Protein AF-A0A3M1X3X7-F1 (afdb_monomer_lite)

Structure (mmCIF, N/CA/C/O backbone):
data_AF-A0A3M1X3X7-F1
#
_entry.id   AF-A0A3M1X3X7-F1
#
loop_
_atom_site.group_PDB
_atom_site.id
_atom_site.type_symbol
_atom_site.label_atom_id
_atom_site.label_alt_id
_atom_site.label_comp_id
_atom_site.label_asym_id
_atom_site.label_entity_id
_atom_site.label_seq_id
_atom_site.pdbx_PDB_ins_code
_atom_site.Cartn_x
_atom_site.Cartn_y
_atom_site.Cartn_z
_atom_site.occupancy
_atom_site.B_iso_or_equiv
_atom_site.auth_seq_id
_atom_site.auth_comp_id
_atom_site.auth_asym_id
_atom_site.auth_atom_id
_atom_site.pdbx_PDB_model_num
ATOM 1 N N . MET A 1 1 ? 18.941 8.002 -8.449 1.00 60.72 1 MET A N 1
ATOM 2 C CA . MET A 1 1 ? 18.803 6.535 -8.317 1.00 60.72 1 MET A CA 1
ATOM 3 C C . MET A 1 1 ? 18.146 6.025 -9.585 1.00 60.72 1 MET A C 1
ATOM 5 O O . MET A 1 1 ? 17.258 6.704 -10.084 1.00 60.72 1 MET A O 1
ATOM 9 N N . GLU A 1 2 ? 18.607 4.905 -10.132 1.00 84.25 2 GLU A N 1
ATOM 10 C CA . GLU A 1 2 ? 17.954 4.283 -11.289 1.00 84.25 2 GLU A CA 1
ATOM 11 C C . GLU A 1 2 ? 16.587 3.720 -10.869 1.00 84.25 2 GLU A C 1
ATOM 13 O O . GLU A 1 2 ? 16.470 3.114 -9.801 1.00 84.25 2 GLU A O 1
ATOM 18 N N . LYS A 1 3 ? 15.545 3.977 -11.669 1.00 91.56 3 LYS A N 1
ATOM 19 C CA . LYS A 1 3 ? 14.198 3.448 -11.424 1.00 91.56 3 LYS A CA 1
ATOM 20 C C . LYS A 1 3 ? 14.150 1.957 -11.771 1.00 91.56 3 LYS A C 1
ATOM 22 O O . LYS A 1 3 ? 14.755 1.516 -12.745 1.00 91.56 3 LYS A O 1
ATOM 27 N N . VAL A 1 4 ? 13.404 1.181 -10.991 1.00 94.38 4 VAL A N 1
ATOM 28 C CA . VAL A 1 4 ? 13.231 -0.264 -11.182 1.00 94.38 4 VAL A CA 1
ATOM 29 C C . VAL A 1 4 ? 12.396 -0.538 -12.428 1.00 94.38 4 VAL A C 1
ATOM 31 O O . VAL A 1 4 ? 11.251 -0.101 -12.504 1.00 94.38 4 VAL A O 1
ATOM 34 N N . LYS A 1 5 ? 12.959 -1.317 -13.357 1.00 94.94 5 LYS A N 1
ATOM 35 C CA . LYS A 1 5 ? 12.327 -1.740 -14.623 1.00 94.94 5 LYS A CA 1
ATOM 36 C C . LYS A 1 5 ? 11.928 -3.215 -14.663 1.00 94.94 5 LYS A C 1
ATOM 38 O O . LYS A 1 5 ? 11.311 -3.659 -15.626 1.00 94.94 5 LYS A O 1
ATOM 43 N N . ASP A 1 6 ? 12.246 -3.971 -13.616 1.00 96.69 6 ASP A N 1
ATOM 44 C CA . ASP A 1 6 ? 11.812 -5.357 -13.465 1.00 96.69 6 ASP A CA 1
ATOM 45 C C . ASP A 1 6 ? 10.443 -5.408 -12.743 1.00 96.69 6 ASP A C 1
ATOM 47 O O . ASP A 1 6 ? 10.342 -4.967 -11.588 1.00 96.69 6 ASP A O 1
ATOM 51 N N . PRO A 1 7 ? 9.380 -5.944 -13.379 1.00 96.00 7 PRO A N 1
ATOM 52 C CA . PRO A 1 7 ? 8.053 -6.047 -12.770 1.00 96.00 7 PRO A CA 1
ATOM 53 C C . PRO A 1 7 ? 8.007 -6.899 -11.498 1.00 96.00 7 PRO A C 1
ATOM 55 O O . PRO A 1 7 ? 7.240 -6.598 -10.582 1.00 96.00 7 PRO A O 1
ATOM 58 N N . GLU A 1 8 ? 8.809 -7.959 -11.401 1.00 96.50 8 GLU A N 1
ATOM 59 C CA . GLU A 1 8 ? 8.867 -8.787 -10.200 1.00 96.50 8 GLU A CA 1
ATOM 60 C C . GLU A 1 8 ? 9.523 -8.052 -9.037 1.00 96.50 8 GLU A C 1
ATOM 62 O O . GLU A 1 8 ? 9.049 -8.155 -7.901 1.00 96.50 8 GLU A O 1
ATOM 67 N N . VAL A 1 9 ? 10.574 -7.278 -9.308 1.00 96.38 9 VAL A N 1
ATOM 68 C CA . VAL A 1 9 ? 11.209 -6.427 -8.294 1.00 96.38 9 VAL A CA 1
ATOM 69 C C . VAL A 1 9 ? 10.236 -5.341 -7.844 1.00 96.38 9 VAL A C 1
ATOM 71 O O . VAL A 1 9 ? 10.026 -5.177 -6.642 1.00 96.38 9 VAL A O 1
ATOM 74 N N . ALA A 1 10 ? 9.560 -4.666 -8.776 1.00 97.19 10 ALA A N 1
ATOM 75 C CA . ALA A 1 10 ? 8.541 -3.669 -8.453 1.00 97.19 10 ALA A CA 1
ATOM 76 C C . ALA A 1 10 ? 7.418 -4.268 -7.587 1.00 97.19 10 ALA A C 1
ATOM 78 O O . ALA A 1 10 ? 7.035 -3.700 -6.566 1.00 97.19 10 ALA A O 1
ATOM 79 N N . ARG A 1 11 ? 6.936 -5.467 -7.921 1.00 96.38 11 ARG A N 1
ATOM 80 C CA . ARG A 1 11 ? 5.943 -6.190 -7.117 1.00 96.38 11 ARG A CA 1
ATOM 81 C C . ARG A 1 11 ? 6.437 -6.500 -5.699 1.00 96.38 11 ARG A C 1
ATOM 83 O O . ARG A 1 11 ? 5.658 -6.408 -4.751 1.00 96.38 11 ARG A O 1
ATOM 90 N N . ARG A 1 12 ? 7.708 -6.883 -5.530 1.00 96.25 12 ARG A N 1
ATOM 91 C CA . ARG A 1 12 ? 8.302 -7.129 -4.201 1.00 96.25 12 ARG A CA 1
ATOM 92 C C . ARG A 1 12 ? 8.405 -5.843 -3.385 1.00 96.25 12 ARG A C 1
ATOM 94 O O . ARG A 1 12 ? 8.052 -5.866 -2.212 1.00 96.25 12 ARG A O 1
ATOM 101 N N . ILE A 1 13 ? 8.813 -4.736 -4.007 1.00 96.38 13 ILE A N 1
ATOM 102 C CA . ILE A 1 13 ? 8.889 -3.427 -3.343 1.00 96.38 13 ILE A CA 1
ATOM 103 C C . ILE A 1 13 ? 7.504 -2.998 -2.861 1.00 96.38 13 ILE A C 1
ATOM 105 O O . ILE A 1 13 ? 7.367 -2.642 -1.697 1.00 96.38 13 ILE A O 1
ATOM 109 N N . ALA A 1 14 ? 6.470 -3.103 -3.702 1.00 96.81 14 ALA A N 1
ATOM 110 C CA . ALA A 1 14 ? 5.099 -2.777 -3.305 1.00 96.81 14 ALA A CA 1
ATOM 111 C C . ALA A 1 14 ? 4.664 -3.552 -2.051 1.00 96.81 14 ALA A C 1
ATOM 113 O O . ALA A 1 14 ? 4.149 -2.971 -1.099 1.00 96.81 14 ALA A O 1
ATOM 114 N N . ARG A 1 15 ? 4.934 -4.864 -2.014 1.00 95.25 15 ARG A N 1
ATOM 115 C CA . ARG A 1 15 ? 4.616 -5.699 -0.848 1.00 95.25 15 ARG A CA 1
ATOM 116 C C . ARG A 1 15 ? 5.414 -5.312 0.390 1.00 95.25 15 ARG A C 1
ATOM 118 O O . ARG A 1 15 ? 4.840 -5.330 1.472 1.00 95.25 15 ARG A O 1
ATOM 125 N N . ALA A 1 16 ? 6.696 -4.982 0.246 1.00 95.44 16 ALA A N 1
ATOM 126 C CA . ALA A 1 16 ? 7.532 -4.554 1.365 1.00 95.44 16 ALA A CA 1
ATOM 127 C C . ALA A 1 16 ? 6.991 -3.258 1.983 1.00 95.44 16 ALA A C 1
ATOM 129 O O . ALA A 1 16 ? 6.685 -3.243 3.166 1.00 95.44 16 ALA A O 1
ATOM 130 N N . VAL A 1 17 ? 6.736 -2.239 1.158 1.00 96.25 17 VAL A N 1
ATOM 131 C CA . VAL A 1 17 ? 6.198 -0.945 1.610 1.00 96.25 17 VAL A CA 1
ATOM 132 C C . VAL A 1 17 ? 4.871 -1.111 2.345 1.00 96.25 17 VAL A C 1
ATOM 134 O O . VAL A 1 17 ? 4.697 -0.588 3.439 1.00 96.25 17 VAL A O 1
ATOM 137 N N . VAL A 1 18 ? 3.934 -1.874 1.779 1.00 94.94 18 VAL A N 1
ATOM 138 C CA . VAL A 1 18 ? 2.641 -2.108 2.437 1.00 94.94 18 VAL A CA 1
ATOM 139 C C . 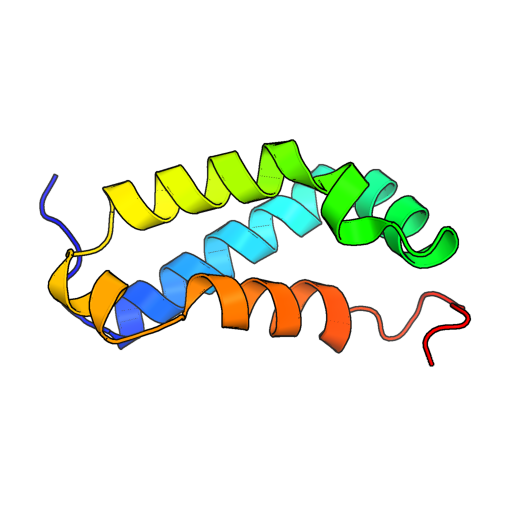VAL A 1 18 ? 2.800 -2.926 3.723 1.00 94.94 18 VAL A C 1
ATOM 141 O O . VAL A 1 18 ? 2.097 -2.671 4.699 1.00 94.94 18 VAL A O 1
ATOM 144 N N . SER A 1 19 ? 3.727 -3.888 3.756 1.00 92.50 19 SER A N 1
ATOM 145 C CA . SER A 1 19 ? 4.013 -4.652 4.979 1.00 92.50 19 SER A CA 1
ATOM 146 C C . SER A 1 19 ? 4.561 -3.747 6.081 1.00 92.50 19 SER A C 1
ATOM 148 O O . SER A 1 19 ? 4.136 -3.879 7.226 1.00 92.50 19 SER A O 1
ATOM 150 N N . ASP A 1 20 ? 5.430 -2.798 5.730 1.00 94.50 20 ASP A N 1
ATOM 151 C CA . ASP A 1 20 ? 5.971 -1.812 6.664 1.00 94.50 20 ASP A CA 1
ATOM 152 C C . ASP A 1 20 ? 4.852 -0.923 7.220 1.00 94.50 20 ASP A C 1
ATOM 154 O O . ASP A 1 20 ? 4.734 -0.788 8.437 1.00 94.50 20 ASP A O 1
ATOM 158 N N . ILE A 1 21 ? 3.956 -0.404 6.367 1.00 94.19 21 ILE A N 1
ATOM 159 C CA . ILE A 1 21 ? 2.794 0.386 6.816 1.00 94.19 21 ILE A CA 1
ATOM 160 C C . ILE A 1 21 ? 2.000 -0.380 7.879 1.00 94.19 21 ILE A C 1
ATOM 162 O O . ILE A 1 21 ? 1.706 0.164 8.941 1.00 94.19 21 ILE A O 1
ATOM 166 N N . VAL A 1 22 ? 1.688 -1.655 7.638 1.00 90.38 22 VAL A N 1
ATOM 167 C CA . VAL A 1 22 ? 0.936 -2.473 8.603 1.00 90.38 22 VAL A CA 1
ATOM 168 C C . VAL A 1 22 ? 1.736 -2.732 9.876 1.00 90.38 22 VAL A C 1
ATOM 170 O O . VAL A 1 22 ? 1.185 -2.667 10.975 1.00 90.38 22 VAL A O 1
ATOM 173 N N . MET A 1 23 ? 3.030 -3.022 9.742 1.00 90.88 23 MET A N 1
ATOM 174 C CA . MET A 1 23 ? 3.904 -3.330 10.868 1.00 90.88 23 MET A CA 1
ATOM 175 C C . MET A 1 23 ? 4.061 -2.140 11.820 1.00 90.88 23 MET A C 1
ATOM 177 O O . MET A 1 23 ? 4.077 -2.351 13.032 1.00 90.88 23 MET A O 1
ATOM 181 N N . TYR A 1 24 ? 4.133 -0.917 11.293 1.00 93.81 24 TYR A N 1
ATOM 182 C CA . TYR A 1 24 ? 4.294 0.298 12.094 1.00 93.81 24 TYR A CA 1
ATOM 183 C C . TYR A 1 24 ? 2.969 0.904 12.574 1.00 93.81 24 TYR A C 1
ATOM 185 O O . TYR A 1 24 ? 2.969 1.639 13.556 1.00 93.81 24 TYR A O 1
ATOM 193 N N . ASN A 1 25 ? 1.837 0.549 11.958 1.00 93.50 25 ASN A N 1
ATOM 194 C CA . ASN A 1 25 ? 0.522 1.113 12.282 1.00 93.50 25 ASN A CA 1
ATOM 195 C C . ASN A 1 25 ? -0.468 0.059 12.802 1.00 93.50 25 ASN A C 1
ATOM 197 O O . ASN A 1 25 ? -1.669 0.137 12.545 1.00 93.50 25 ASN A O 1
ATOM 201 N N . GLN A 1 26 ? 0.011 -0.941 13.552 1.00 90.56 26 GLN A N 1
ATOM 202 C CA . GLN A 1 26 ? -0.8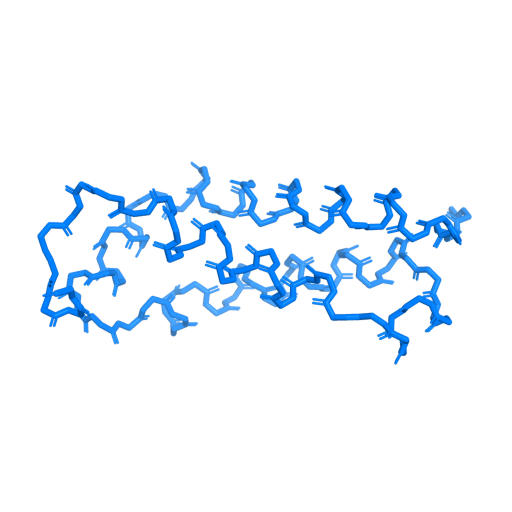17 -2.067 14.012 1.00 90.56 26 GLN A CA 1
ATOM 203 C C . GLN A 1 26 ? -2.064 -1.642 14.803 1.00 90.56 26 GLN A C 1
ATOM 205 O O . GLN A 1 26 ? -3.103 -2.292 14.693 1.00 90.56 26 GLN A O 1
ATOM 210 N N . GLU A 1 27 ? -1.980 -0.580 15.607 1.00 91.44 27 GLU A N 1
ATOM 211 C CA . GLU A 1 27 ? -3.130 -0.065 16.362 1.00 91.44 27 GLU A CA 1
ATOM 212 C C . GLU A 1 27 ? -4.186 0.544 15.436 1.00 91.44 27 GLU A C 1
ATOM 214 O O . GLU A 1 27 ? -5.350 0.146 15.504 1.00 91.44 27 GLU A O 1
ATOM 219 N N . LYS A 1 28 ? -3.772 1.408 14.499 1.00 92.44 28 LYS A N 1
ATOM 220 C CA . LYS A 1 28 ? -4.657 1.971 13.469 1.00 92.44 28 LYS A CA 1
ATOM 221 C C . 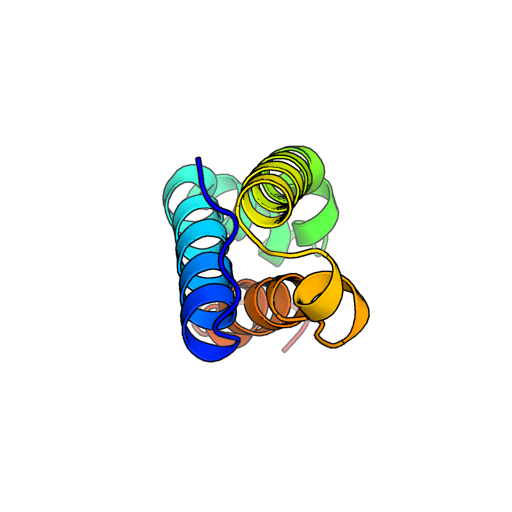LYS A 1 28 ? -5.271 0.886 12.589 1.00 92.44 28 LYS A C 1
ATOM 223 O O . LYS A 1 28 ? -6.447 0.964 12.264 1.00 92.44 28 LYS A O 1
ATOM 228 N N . VAL A 1 29 ? -4.516 -0.160 12.242 1.00 89.81 29 VAL A N 1
ATOM 229 C CA . VAL A 1 29 ? -5.035 -1.307 11.478 1.00 89.81 29 VAL A CA 1
ATOM 230 C C . VAL A 1 29 ? -6.152 -2.012 12.249 1.00 89.81 29 VAL A C 1
ATOM 232 O O . VAL A 1 29 ? -7.217 -2.280 11.694 1.00 89.81 29 VAL A O 1
ATOM 235 N N . LYS A 1 30 ? -5.941 -2.297 13.540 1.00 87.94 30 LYS A N 1
ATOM 236 C CA . LYS A 1 30 ? -6.962 -2.931 14.390 1.00 87.94 30 LYS A CA 1
ATOM 237 C C . LYS A 1 30 ? -8.209 -2.060 14.519 1.00 87.94 30 LYS A C 1
ATOM 239 O O . LYS A 1 30 ? -9.317 -2.578 14.391 1.00 87.94 30 LYS A O 1
ATOM 244 N N . GLU A 1 31 ? -8.036 -0.763 14.762 1.00 90.12 31 GLU A N 1
ATOM 245 C CA . GLU A 1 31 ? -9.145 0.190 14.844 1.00 90.12 31 GLU A CA 1
ATOM 246 C C . GLU A 1 31 ? -9.894 0.292 13.509 1.00 90.12 31 GLU A C 1
ATOM 248 O O . GLU A 1 31 ? -11.118 0.173 13.478 1.00 90.12 31 GLU A O 1
ATOM 253 N N . GLY A 1 32 ? -9.145 0.386 12.412 1.00 89.50 32 GLY A N 1
ATOM 254 C CA . GLY A 1 32 ? -9.627 0.423 11.039 1.00 89.50 32 GLY A CA 1
ATOM 255 C C . GLY A 1 32 ? -10.513 -0.760 10.670 1.00 89.50 32 GLY A C 1
ATOM 256 O O . GLY A 1 32 ? -11.582 -0.591 10.090 1.00 89.50 32 GLY A O 1
ATOM 257 N N . ILE A 1 33 ? -10.089 -1.970 11.038 1.00 86.06 33 ILE A N 1
ATOM 258 C CA . ILE A 1 33 ? -10.857 -3.200 10.799 1.00 86.06 33 ILE A CA 1
ATOM 259 C C . ILE A 1 33 ? -12.100 -3.269 11.698 1.00 86.06 33 ILE A C 1
ATOM 261 O O . ILE A 1 33 ? -13.145 -3.769 11.274 1.00 86.06 33 ILE A O 1
ATOM 265 N N . LYS A 1 34 ? -11.998 -2.793 12.946 1.00 85.94 34 LYS A N 1
ATOM 266 C CA . LYS A 1 34 ? -13.103 -2.803 13.914 1.00 85.94 34 LYS A CA 1
ATOM 267 C C . LYS A 1 34 ? -14.218 -1.828 13.524 1.00 85.94 34 LYS A C 1
ATOM 269 O O . LYS A 1 34 ? -15.388 -2.155 13.704 1.00 85.94 34 LYS A O 1
ATOM 274 N N . ASN A 1 35 ? -13.847 -0.656 13.015 1.00 88.31 35 ASN A N 1
ATOM 275 C CA . ASN A 1 35 ? -14.763 0.434 12.680 1.00 88.31 35 ASN A CA 1
ATOM 276 C C . ASN A 1 35 ? -15.085 0.526 11.179 1.00 88.31 35 ASN A C 1
ATOM 278 O O . ASN A 1 35 ? -15.787 1.448 10.777 1.00 88.31 35 ASN A O 1
ATOM 282 N N . ASP A 1 36 ? -14.588 -0.414 10.368 1.00 86.00 36 ASP A N 1
ATOM 283 C CA . ASP A 1 36 ? -14.781 -0.458 8.911 1.00 86.00 36 ASP A CA 1
ATOM 284 C C . ASP A 1 36 ? -14.306 0.821 8.185 1.00 86.00 36 ASP A C 1
ATOM 286 O O . ASP A 1 36 ? -14.918 1.311 7.241 1.00 86.00 36 ASP A O 1
ATOM 290 N N . ASN A 1 37 ? -13.189 1.392 8.646 1.00 90.81 37 ASN A N 1
ATOM 291 C CA . ASN A 1 37 ? -12.612 2.635 8.126 1.00 90.81 37 ASN A CA 1
ATOM 292 C C . ASN A 1 37 ? -11.093 2.539 7.878 1.00 90.81 37 ASN A C 1
ATOM 294 O O . ASN A 1 37 ? -10.379 3.542 7.900 1.00 90.81 37 ASN A O 1
ATOM 298 N N . LEU A 1 38 ? -10.589 1.330 7.601 1.00 88.56 38 LEU A N 1
ATOM 299 C CA . LEU A 1 38 ? -9.157 1.028 7.460 1.00 88.56 38 LEU A CA 1
ATOM 300 C C . LEU A 1 38 ? -8.414 1.928 6.458 1.00 88.56 38 LEU A C 1
ATOM 302 O O . LEU A 1 38 ? -7.333 2.426 6.760 1.00 88.56 38 LEU A O 1
ATOM 306 N N . PHE A 1 39 ? -8.989 2.164 5.278 1.00 89.94 39 PHE A N 1
ATOM 307 C CA . PHE A 1 39 ? -8.368 3.027 4.267 1.00 89.94 39 PHE A CA 1
ATOM 308 C C . PHE A 1 39 ? -8.407 4.512 4.639 1.00 89.94 39 PHE A C 1
ATOM 310 O O . PHE A 1 39 ? -7.564 5.269 4.173 1.00 89.94 39 PHE A O 1
ATOM 317 N N . GLN A 1 40 ? -9.366 4.931 5.470 1.00 93.31 40 GLN A N 1
ATOM 318 C CA . GLN A 1 40 ? -9.444 6.313 5.943 1.00 93.31 40 GLN A CA 1
ATOM 319 C C . GLN A 1 40 ? -8.404 6.567 7.034 1.00 93.31 40 GLN A C 1
ATOM 321 O O . GLN A 1 40 ? -7.686 7.557 6.967 1.00 93.31 40 GLN A O 1
ATOM 326 N N . ILE A 1 41 ? -8.289 5.663 8.013 1.00 94.69 41 ILE A N 1
ATOM 327 C CA . ILE A 1 41 ? -7.365 5.843 9.142 1.00 94.69 41 ILE A CA 1
ATOM 328 C C . ILE A 1 41 ? -5.887 5.695 8.746 1.00 94.69 41 ILE A C 1
ATOM 330 O O . ILE A 1 41 ? -5.028 6.307 9.374 1.00 94.69 41 ILE A O 1
ATOM 334 N N . LEU A 1 42 ? -5.595 4.913 7.700 1.00 94.88 42 LEU A N 1
ATOM 335 C CA . LEU A 1 42 ? -4.246 4.729 7.145 1.00 94.88 42 LEU A CA 1
ATOM 336 C C . LEU A 1 42 ? -3.980 5.599 5.908 1.00 94.88 42 LEU A C 1
ATOM 338 O O . LEU A 1 42 ? -3.025 5.338 5.180 1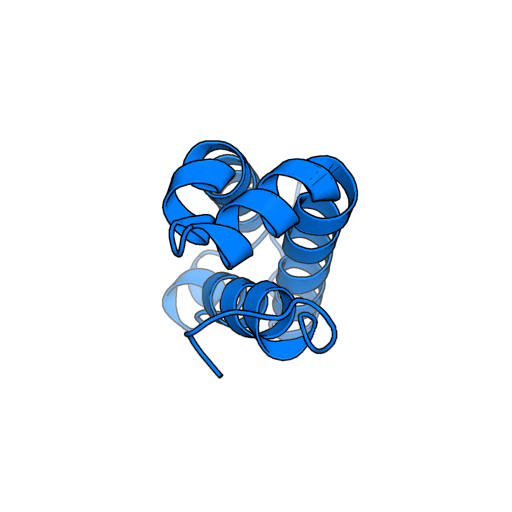.00 94.88 42 LEU A O 1
ATOM 342 N N . HIS A 1 43 ? -4.843 6.573 5.608 1.00 95.31 43 HIS A N 1
ATOM 343 C CA . HIS A 1 43 ? -4.768 7.330 4.358 1.00 95.31 43 HIS A CA 1
ATOM 344 C C . HIS A 1 43 ? -3.399 7.994 4.156 1.00 95.31 43 HIS A C 1
ATOM 346 O O . HIS A 1 43 ? -2.813 7.873 3.082 1.00 95.31 43 HIS A O 1
ATOM 352 N N . GLU A 1 44 ? -2.878 8.664 5.187 1.00 96.75 44 GLU A N 1
ATOM 353 C CA . GLU A 1 44 ? -1.590 9.363 5.119 1.00 96.75 44 GLU A CA 1
ATOM 354 C C . GLU A 1 44 ? -0.448 8.373 4.847 1.00 96.75 44 GLU A C 1
ATOM 356 O O . GLU A 1 44 ? 0.294 8.528 3.879 1.00 96.75 44 GLU A O 1
ATOM 361 N N . GLU A 1 45 ? -0.386 7.277 5.603 1.00 96.25 45 GLU A N 1
ATOM 362 C CA . GLU A 1 45 ? 0.651 6.254 5.447 1.00 96.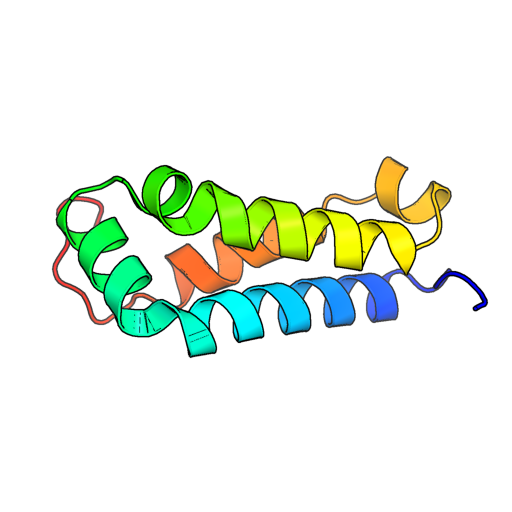25 45 GLU A CA 1
ATOM 363 C C . GLU A 1 45 ? 0.597 5.538 4.090 1.00 96.25 45 GLU A C 1
ATOM 365 O O . GLU A 1 45 ? 1.633 5.195 3.513 1.00 96.25 45 GLU A O 1
ATOM 370 N N . ILE A 1 46 ? -0.607 5.311 3.558 1.00 95.94 46 ILE A N 1
ATOM 371 C CA . ILE A 1 46 ? -0.802 4.719 2.231 1.00 95.94 46 ILE A CA 1
ATOM 372 C C . ILE A 1 46 ? -0.297 5.664 1.143 1.00 95.94 46 ILE A C 1
ATOM 374 O O . ILE A 1 46 ? 0.381 5.204 0.221 1.00 95.94 46 ILE A O 1
ATOM 378 N N . GLU A 1 47 ? -0.592 6.959 1.239 1.00 97.19 47 GLU A N 1
ATOM 379 C CA . GLU A 1 47 ? -0.139 7.941 0.254 1.00 97.19 47 GLU A CA 1
ATOM 380 C C . GLU A 1 47 ? 1.373 8.171 0.322 1.00 97.19 47 GLU A C 1
ATOM 382 O O . GLU A 1 47 ? 2.036 8.200 -0.718 1.00 97.19 47 GLU A O 1
ATOM 387 N N . GLU A 1 48 ? 1.960 8.212 1.518 1.00 96.94 48 GLU A N 1
ATOM 388 C CA . GLU A 1 48 ? 3.416 8.245 1.683 1.00 96.94 48 GLU A CA 1
ATOM 389 C C . GLU A 1 48 ? 4.083 7.003 1.073 1.00 96.94 48 GLU A C 1
ATOM 391 O O . GLU A 1 48 ? 5.025 7.106 0.276 1.00 96.94 48 GLU A O 1
ATOM 396 N N . GLY A 1 49 ? 3.556 5.812 1.374 1.00 96.69 49 GLY A N 1
ATOM 397 C CA . GLY A 1 49 ? 4.045 4.562 0.797 1.00 96.69 49 GLY A CA 1
ATOM 398 C C . GLY A 1 49 ? 3.896 4.516 -0.725 1.00 96.69 49 GLY A C 1
ATOM 399 O O . GLY A 1 49 ? 4.793 4.037 -1.429 1.00 96.69 49 GLY A O 1
ATOM 400 N N . ARG A 1 50 ? 2.795 5.058 -1.254 1.00 96.81 50 ARG A N 1
ATOM 401 C CA . ARG A 1 50 ? 2.530 5.160 -2.692 1.00 96.81 50 ARG A CA 1
ATOM 402 C C . ARG A 1 50 ? 3.559 6.051 -3.369 1.00 96.81 50 ARG A C 1
ATOM 404 O O . ARG A 1 50 ? 4.148 5.635 -4.366 1.00 96.81 50 ARG A O 1
ATOM 411 N N . GLN A 1 51 ? 3.808 7.241 -2.832 1.00 96.81 51 GLN A N 1
ATOM 412 C CA . GLN A 1 51 ? 4.801 8.165 -3.380 1.00 96.81 51 GLN A CA 1
ATOM 413 C C . GLN A 1 51 ? 6.202 7.552 -3.344 1.00 96.81 51 GLN A C 1
ATOM 415 O O . GLN A 1 51 ? 6.937 7.598 -4.333 1.00 96.81 51 GLN A O 1
ATOM 420 N N . TYR A 1 52 ? 6.565 6.904 -2.238 1.00 96.12 52 TYR A N 1
ATOM 421 C CA . TYR A 1 52 ? 7.838 6.202 -2.116 1.00 96.12 52 TYR A CA 1
ATOM 422 C C . TYR A 1 52 ? 7.996 5.085 -3.156 1.00 96.12 52 TYR A C 1
ATOM 424 O O . TYR A 1 52 ? 9.051 4.956 -3.784 1.00 96.12 52 TYR A O 1
ATOM 432 N N . TYR A 1 53 ? 6.942 4.298 -3.376 1.00 96.62 53 TYR A N 1
ATOM 433 C CA . TYR A 1 53 ? 6.908 3.263 -4.403 1.00 96.62 53 TYR A CA 1
ATOM 434 C C . TYR A 1 53 ? 7.064 3.851 -5.814 1.00 96.62 53 TYR A C 1
ATOM 436 O O . TYR A 1 53 ? 7.928 3.411 -6.575 1.00 96.62 53 TYR A O 1
ATOM 444 N N . GLN A 1 54 ? 6.286 4.883 -6.144 1.00 95.56 54 GLN A N 1
ATOM 445 C CA . GLN A 1 54 ? 6.306 5.539 -7.455 1.00 95.56 54 GLN A CA 1
ATOM 446 C C . GLN A 1 54 ? 7.657 6.192 -7.768 1.00 95.56 54 GLN A C 1
ATOM 448 O O . GLN A 1 54 ? 8.132 6.123 -8.899 1.00 95.56 54 GLN A O 1
ATOM 453 N N . ASN A 1 55 ? 8.329 6.755 -6.763 1.00 95.88 55 ASN A N 1
ATOM 454 C CA . ASN A 1 55 ? 9.660 7.343 -6.928 1.00 95.88 55 ASN A CA 1
ATOM 455 C C . ASN A 1 55 ? 10.751 6.305 -7.240 1.00 95.88 55 ASN A C 1
ATOM 457 O O . ASN A 1 55 ? 11.816 6.661 -7.747 1.00 95.88 55 ASN A O 1
ATOM 461 N N . ARG A 1 56 ? 10.506 5.022 -6.946 1.00 94.19 56 ARG A N 1
ATOM 462 C CA . ARG A 1 56 ? 11.467 3.928 -7.148 1.00 94.19 56 ARG A CA 1
ATOM 463 C C . ARG A 1 56 ? 11.200 3.080 -8.376 1.00 94.19 56 ARG A C 1
ATOM 465 O O . ARG A 1 56 ? 12.099 2.355 -8.794 1.00 94.19 56 ARG A O 1
ATOM 472 N N . VAL A 1 57 ? 9.999 3.134 -8.935 1.00 96.00 57 VAL A N 1
ATOM 473 C CA . VAL A 1 57 ? 9.573 2.257 -10.027 1.00 96.00 57 VAL A CA 1
ATOM 474 C C . VAL A 1 57 ? 9.438 3.045 -11.320 1.00 96.00 57 VAL A C 1
ATOM 476 O O . VAL A 1 57 ? 9.037 4.207 -11.327 1.00 96.00 57 VAL A O 1
ATOM 479 N N . ASP A 1 58 ? 9.830 2.414 -12.421 1.00 96.69 58 ASP A N 1
ATOM 480 C CA . ASP A 1 58 ? 9.735 3.003 -13.747 1.00 96.69 58 ASP A CA 1
ATOM 481 C C . ASP A 1 58 ? 8.273 3.261 -14.145 1.00 96.69 58 ASP A C 1
ATOM 483 O O . ASP A 1 58 ? 7.364 2.493 -13.815 1.00 96.69 58 ASP A O 1
ATOM 487 N N . GLU A 1 59 ? 8.040 4.356 -14.865 1.00 94.75 59 GLU A N 1
ATOM 488 C CA . GLU A 1 59 ? 6.698 4.779 -15.260 1.00 94.75 59 GLU A CA 1
ATOM 489 C C . GLU A 1 59 ? 5.999 3.762 -16.166 1.00 94.75 59 GLU A C 1
ATOM 491 O O . GLU A 1 59 ? 4.778 3.624 -16.078 1.00 94.75 59 GLU A O 1
ATOM 496 N N . GLU A 1 60 ? 6.734 3.009 -16.991 1.00 95.19 60 GLU A N 1
ATOM 497 C CA . GLU A 1 60 ? 6.134 1.958 -17.820 1.00 95.19 60 GLU A CA 1
ATOM 498 C C . GLU A 1 60 ? 5.512 0.847 -16.966 1.00 95.19 60 GLU A C 1
ATOM 500 O O . GLU A 1 60 ? 4.430 0.345 -17.280 1.00 95.19 60 GLU A O 1
ATOM 505 N N . ILE A 1 61 ? 6.147 0.495 -15.842 1.00 96.38 61 ILE A N 1
ATOM 506 C CA . ILE A 1 61 ? 5.589 -0.476 -14.896 1.00 96.38 61 ILE A CA 1
ATOM 507 C C . ILE A 1 61 ? 4.368 0.112 -14.201 1.00 96.38 61 ILE A C 1
ATOM 509 O O . ILE A 1 61 ? 3.344 -0.566 -14.133 1.00 96.38 61 ILE A O 1
ATOM 513 N N . LEU A 1 62 ? 4.459 1.351 -13.708 1.00 94.50 62 LEU A N 1
ATOM 514 C CA . LEU A 1 62 ? 3.358 2.009 -12.996 1.00 94.50 62 LEU A CA 1
ATOM 515 C C . LEU A 1 62 ? 2.102 2.143 -13.867 1.00 94.50 62 LEU A C 1
ATOM 517 O O . LEU A 1 62 ? 0.989 2.033 -13.364 1.00 94.50 62 LEU A O 1
ATOM 521 N N . ARG A 1 63 ? 2.269 2.349 -15.179 1.00 94.56 63 ARG A N 1
ATOM 522 C CA . ARG A 1 63 ? 1.152 2.410 -16.136 1.00 94.56 63 ARG A CA 1
ATOM 523 C C . ARG A 1 63 ? 0.575 1.035 -16.464 1.00 94.56 63 ARG A C 1
ATOM 525 O O . ARG A 1 63 ? -0.618 0.926 -16.729 1.00 94.56 63 ARG A O 1
ATOM 532 N N . LYS A 1 64 ? 1.413 -0.005 -16.490 1.00 96.12 64 LYS A N 1
ATOM 533 C CA . LYS A 1 64 ? 1.019 -1.356 -16.917 1.00 96.12 64 LYS A CA 1
ATOM 534 C C . LYS A 1 64 ? 0.477 -2.224 -15.780 1.00 96.12 64 LYS A C 1
ATOM 536 O O . LYS A 1 64 ? -0.318 -3.126 -16.039 1.00 96.12 64 LYS A O 1
ATOM 541 N N . TYR A 1 65 ? 0.909 -1.988 -14.541 1.00 95.56 65 TYR A N 1
ATOM 542 C CA . TYR A 1 65 ? 0.614 -2.854 -13.402 1.00 95.56 65 TYR A CA 1
ATOM 543 C C . TYR A 1 65 ? 0.148 -2.069 -12.174 1.00 95.56 65 TYR A C 1
ATOM 545 O O . TYR A 1 65 ? 0.701 -1.035 -11.824 1.00 95.56 65 TYR A O 1
ATOM 553 N N . ASN A 1 66 ? -0.803 -2.648 -11.445 1.00 94.94 66 ASN A N 1
ATOM 554 C CA . ASN A 1 66 ? -1.367 -2.131 -10.195 1.00 94.94 66 ASN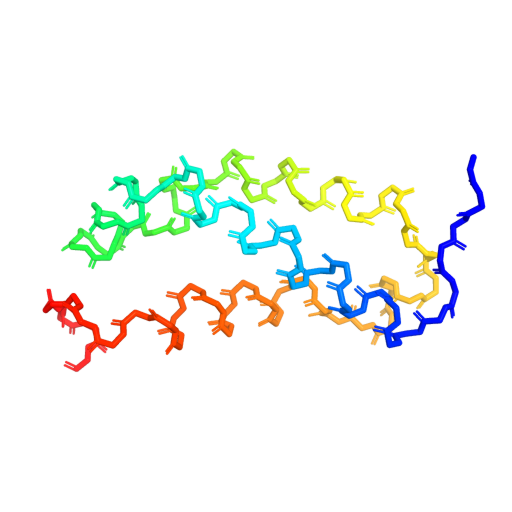 A CA 1
ATOM 555 C C . ASN A 1 66 ? -0.783 -2.842 -8.958 1.00 94.94 66 ASN A C 1
ATOM 557 O O . ASN A 1 66 ? -1.506 -3.325 -8.083 1.00 94.94 66 ASN A O 1
ATOM 561 N N . PHE A 1 67 ? 0.543 -3.018 -8.913 1.00 96.88 67 PHE A N 1
ATOM 562 C CA . PHE A 1 67 ? 1.179 -3.822 -7.861 1.00 96.88 67 PHE A CA 1
ATOM 563 C C . PHE A 1 67 ? 0.968 -3.257 -6.456 1.00 96.88 67 PHE A C 1
ATOM 565 O O . PHE A 1 67 ? 0.838 -4.040 -5.516 1.00 96.88 67 PHE A O 1
ATOM 572 N N . PHE A 1 68 ? 0.924 -1.932 -6.314 1.00 95.62 68 PHE A N 1
ATOM 573 C CA . PHE A 1 68 ? 0.730 -1.280 -5.023 1.00 95.62 68 PHE A CA 1
ATOM 574 C C . PHE A 1 68 ? -0.688 -1.510 -4.487 1.00 95.62 68 PHE A C 1
ATOM 576 O O . PHE A 1 68 ? -0.852 -1.971 -3.362 1.00 95.62 68 PHE A O 1
ATOM 583 N N . GLU A 1 69 ? -1.711 -1.316 -5.320 1.00 94.19 69 GLU A N 1
ATOM 584 C CA . GLU A 1 69 ? -3.115 -1.565 -4.969 1.00 94.19 69 GLU A CA 1
ATOM 585 C C . GLU A 1 69 ? -3.346 -3.036 -4.627 1.00 94.19 69 GLU A C 1
ATOM 587 O O . GLU A 1 69 ? -4.005 -3.360 -3.640 1.00 94.19 69 GLU A O 1
ATOM 592 N N . ARG A 1 70 ? -2.760 -3.948 -5.413 1.00 93.88 70 ARG A N 1
ATOM 593 C CA . ARG A 1 70 ? -2.838 -5.384 -5.127 1.00 93.88 70 ARG A CA 1
ATOM 594 C C . ARG A 1 70 ? -2.174 -5.729 -3.800 1.00 93.88 70 ARG A C 1
ATOM 596 O O . ARG A 1 70 ? -2.730 -6.521 -3.050 1.00 93.88 70 ARG A O 1
ATOM 603 N N . ALA A 1 71 ? -1.025 -5.125 -3.494 1.00 93.44 71 ALA A N 1
ATOM 604 C CA . ALA A 1 71 ? -0.354 -5.321 -2.214 1.00 93.44 71 ALA A CA 1
ATOM 605 C C . ALA A 1 71 ? -1.200 -4.807 -1.040 1.00 93.44 71 ALA A C 1
ATOM 607 O O . ALA A 1 71 ? -1.291 -5.509 -0.035 1.00 93.44 71 ALA A O 1
ATOM 608 N N . LEU A 1 72 ? -1.857 -3.647 -1.178 1.00 91.62 72 LEU A N 1
ATOM 609 C CA . LEU A 1 72 ? -2.794 -3.124 -0.177 1.00 91.62 72 LEU A CA 1
ATOM 610 C C . LEU A 1 72 ? -3.898 -4.139 0.123 1.00 91.62 72 LEU A C 1
ATOM 612 O O . LEU A 1 72 ? -4.070 -4.515 1.276 1.00 91.62 72 LEU A O 1
ATOM 616 N N . VAL A 1 73 ? -4.591 -4.647 -0.899 1.00 88.69 73 VAL A N 1
ATOM 617 C CA . VAL A 1 73 ? -5.665 -5.637 -0.706 1.00 88.69 73 VAL A CA 1
ATOM 618 C C . VAL A 1 73 ? -5.123 -6.946 -0.120 1.00 88.69 73 VAL A C 1
ATOM 620 O O . VAL A 1 73 ? -5.651 -7.451 0.871 1.00 88.69 73 VAL A O 1
ATOM 623 N N . ASP A 1 74 ? -4.043 -7.491 -0.686 1.00 85.69 74 ASP A N 1
ATOM 624 C CA . ASP A 1 74 ? -3.480 -8.775 -0.257 1.00 85.69 74 ASP A CA 1
ATOM 625 C C . ASP A 1 74 ? -2.972 -8.741 1.191 1.00 85.69 74 ASP A C 1
ATOM 627 O O . ASP A 1 74 ? -3.063 -9.742 1.899 1.00 85.69 74 ASP A O 1
ATOM 631 N N . ILE A 1 75 ? -2.410 -7.624 1.649 1.00 81.81 75 ILE A N 1
ATOM 632 C CA . ILE A 1 75 ? -1.799 -7.540 2.980 1.00 81.81 75 ILE A CA 1
ATOM 633 C C . ILE A 1 75 ? -2.805 -7.032 4.012 1.00 81.81 75 ILE A C 1
ATOM 635 O O . ILE A 1 75 ? -2.898 -7.624 5.082 1.00 81.81 75 ILE A O 1
ATOM 639 N N . LEU A 1 76 ? -3.594 -6.002 3.700 1.00 77.88 76 LEU A N 1
ATOM 640 C CA . LEU A 1 76 ? -4.554 -5.442 4.654 1.00 77.88 76 LEU A CA 1
ATOM 641 C C . LEU A 1 76 ? -5.765 -6.354 4.866 1.00 77.88 76 LEU A C 1
ATOM 643 O O . LEU A 1 76 ? -6.232 -6.491 5.992 1.00 77.88 76 LEU A O 1
ATOM 647 N N . VAL A 1 77 ? -6.262 -7.000 3.806 1.00 70.94 77 VAL A N 1
ATOM 648 C CA . VAL A 1 77 ? -7.490 -7.808 3.878 1.00 70.94 77 VAL A CA 1
ATOM 649 C C . VAL A 1 77 ? -7.160 -9.278 4.127 1.00 70.94 77 VAL A C 1
ATOM 651 O O . VAL A 1 77 ? -7.710 -9.898 5.033 1.00 70.94 77 VAL A O 1
ATOM 654 N N . LYS A 1 78 ? -6.219 -9.860 3.373 1.00 66.06 78 LYS A N 1
ATOM 655 C CA . LYS A 1 78 ? -5.947 -11.309 3.442 1.00 66.06 78 LYS A CA 1
ATOM 656 C C . LYS A 1 78 ? -5.164 -11.735 4.689 1.00 66.06 78 LYS A C 1
ATOM 658 O O . LYS A 1 78 ? -5.299 -12.879 5.116 1.00 66.06 78 LYS A O 1
ATOM 663 N N . GLN A 1 79 ? -4.355 -10.845 5.275 1.00 58.62 79 GLN A N 1
ATOM 664 C CA . GLN A 1 79 ? -3.606 -11.112 6.516 1.00 58.62 79 GLN A CA 1
ATOM 665 C C . GLN A 1 79 ? -4.300 -10.597 7.785 1.00 58.62 79 GLN A C 1
ATOM 667 O O . GLN A 1 79 ? -3.696 -10.602 8.857 1.00 58.62 79 GLN A O 1
ATOM 672 N N . ALA A 1 80 ? -5.596 -10.281 7.714 1.00 58.38 80 ALA A N 1
ATOM 673 C CA . ALA A 1 80 ? -6.428 -10.015 8.883 1.00 58.38 80 ALA A CA 1
ATOM 674 C C . ALA A 1 80 ? -7.220 -11.238 9.432 1.00 58.38 80 ALA A C 1
ATOM 676 O O . ALA A 1 80 ? -8.299 -11.020 9.984 1.00 58.38 80 ALA A O 1
ATOM 677 N N . PRO A 1 81 ? -6.771 -12.519 9.374 1.00 51.09 81 PRO A N 1
ATOM 678 C CA . PRO A 1 81 ? -7.623 -13.663 9.717 1.00 51.09 81 PRO A CA 1
ATOM 679 C C . PRO A 1 81 ? -7.889 -13.834 11.227 1.00 51.09 81 PRO A C 1
ATOM 681 O O . PRO A 1 81 ? -8.255 -14.921 11.663 1.00 51.09 81 PRO A O 1
ATOM 684 N N . ARG A 1 82 ? -7.675 -12.810 12.064 1.00 53.03 82 ARG A N 1
ATOM 685 C CA . ARG A 1 82 ? -7.867 -12.901 13.526 1.00 53.03 82 ARG A CA 1
ATOM 686 C C . ARG A 1 82 ? -8.537 -11.696 14.177 1.00 53.03 82 ARG A C 1
ATOM 688 O O . ARG A 1 82 ? -8.598 -11.650 15.403 1.00 53.03 82 ARG A O 1
ATOM 695 N N . VAL A 1 83 ? -9.050 -10.740 13.405 1.00 55.59 83 VAL A N 1
ATOM 696 C CA . VAL A 1 83 ? -9.851 -9.653 13.979 1.00 55.59 83 VAL A CA 1
ATOM 697 C C . VAL A 1 83 ? -11.325 -9.962 13.717 1.00 55.59 83 VAL A C 1
ATOM 699 O O . VAL A 1 83 ? -11.717 -9.986 12.552 1.00 55.59 83 VAL A O 1
ATOM 702 N N . PRO A 1 84 ? -12.150 -10.224 14.750 1.00 51.16 84 PRO A N 1
ATOM 703 C CA . PRO A 1 84 ? -13.590 -10.320 14.558 1.00 51.16 84 PRO A CA 1
ATOM 704 C C . PRO A 1 84 ? -14.091 -8.983 14.001 1.00 51.16 84 PRO A C 1
ATOM 706 O O . PRO A 1 84 ? -13.994 -7.948 14.659 1.00 51.16 84 PRO A O 1
ATOM 709 N N . SER A 1 85 ? -14.576 -9.007 12.764 1.00 53.81 85 SER A N 1
ATOM 710 C CA . SER A 1 85 ? -15.098 -7.851 12.038 1.00 53.81 85 SER A CA 1
ATOM 711 C C . SER A 1 85 ? -16.336 -8.274 11.257 1.00 53.81 85 SER A C 1
ATOM 713 O O . SER A 1 85 ? -16.428 -9.421 10.829 1.00 53.81 85 SER A O 1
ATOM 715 N N . ARG A 1 86 ? -17.282 -7.346 11.075 1.00 52.06 86 ARG A N 1
ATOM 716 C CA . ARG A 1 86 ? -18.540 -7.556 10.332 1.00 52.06 86 ARG A CA 1
ATOM 717 C C . ARG A 1 86 ? -18.350 -7.766 8.825 1.00 52.06 86 ARG A C 1
ATOM 719 O O . ARG A 1 86 ? -19.330 -8.032 8.141 1.00 52.06 86 ARG A O 1
ATOM 726 N N . ILE A 1 87 ? -17.130 -7.596 8.319 1.00 55.66 87 ILE A N 1
ATOM 727 C CA . ILE A 1 87 ? -16.802 -7.708 6.893 1.00 55.66 87 ILE A CA 1
ATOM 728 C C . ILE A 1 87 ? -16.655 -9.187 6.461 1.00 55.66 87 ILE A C 1
ATOM 730 O O . ILE A 1 87 ? -16.683 -9.473 5.265 1.00 55.66 87 ILE A O 1
ATOM 734 N N . TRP A 1 88 ? -16.516 -10.119 7.418 1.00 53.03 88 TRP A N 1
ATOM 735 C CA . TRP A 1 88 ? -16.360 -11.563 7.187 1.00 53.03 88 TRP A CA 1
ATOM 736 C C . TRP A 1 88 ? -17.638 -12.354 7.459 1.00 53.03 88 TRP A C 1
ATOM 738 O O . TRP A 1 88 ? -18.329 -12.036 8.455 1.00 53.03 88 TRP A O 1
#

Sequence (88 aa):
MEKVKDPEVARRIARAVVSDIVMYNQEKVKEGIKNDNLFQILHEEIEEGRQYYQNRVDEEILRKYNFFERALVDILVKQAPRVPSRIW

Radius of gyration: 13.75 Å; chains: 1; bounding box: 37×23×34 Å

pLDDT: mean 87.92, std 13.59, range [51.09, 97.19]

Foldseek 3Di:
DDADPDLVVLLVLLLVLLVVLCVVPVVLLLVCQAVVNNCVSSVVSLVVSVVVSVVRHDPVSVVVDPSNVVSNCCCSPVVPPPRDHPVD

Secondary structure (DSSP, 8-state):
-PPB--HHHHHHHHHHHHHHHHHH-HHHHHHHHHHT-HHHHTHHHHHHHHHHHHHHB-HHHHHH--HHHHHHHHHHTTT-TTS--TT-